Protein AF-A0A1V5LFF6-F1 (afdb_monomer_lite)

Structure (mmCIF, N/CA/C/O backbone):
data_AF-A0A1V5LFF6-F1
#
_entry.id   AF-A0A1V5LFF6-F1
#
loop_
_atom_site.group_PDB
_atom_site.id
_atom_site.type_symbol
_atom_site.label_atom_id
_atom_site.label_alt_id
_atom_site.label_comp_id
_atom_site.label_asym_id
_atom_site.label_entity_id
_atom_site.label_seq_id
_atom_site.pdbx_PDB_ins_code
_atom_site.Cartn_x
_atom_site.Cartn_y
_atom_site.Cartn_z
_atom_site.occupancy
_atom_site.B_iso_or_equiv
_atom_site.auth_seq_id
_atom_site.auth_comp_id
_atom_site.auth_asym_id
_atom_site.auth_atom_id
_atom_site.pdbx_PDB_model_num
ATOM 1 N N . MET A 1 1 ? 0.373 10.553 -9.956 1.00 58.25 1 MET A N 1
ATOM 2 C CA . MET A 1 1 ? 1.485 10.090 -10.808 1.00 58.25 1 MET A CA 1
ATOM 3 C C . MET A 1 1 ? 1.967 8.720 -10.335 1.00 58.25 1 MET A C 1
ATOM 5 O O . MET A 1 1 ? 2.925 8.635 -9.580 1.00 58.25 1 MET A O 1
ATOM 9 N N . SER A 1 2 ? 1.320 7.633 -10.771 1.00 74.12 2 SER A N 1
ATOM 10 C CA . SER A 1 2 ? 1.671 6.274 -10.326 1.00 74.12 2 SER A CA 1
ATOM 11 C C . SER A 1 2 ? 2.496 5.493 -11.356 1.00 74.12 2 SER A C 1
ATOM 13 O O . SER A 1 2 ? 3.573 5.027 -11.022 1.00 74.12 2 SER A O 1
ATOM 15 N N . ALA A 1 3 ? 2.071 5.414 -12.619 1.00 83.50 3 ALA A N 1
ATOM 16 C CA . ALA A 1 3 ? 2.719 4.539 -13.605 1.00 83.50 3 ALA A CA 1
ATOM 17 C C . ALA A 1 3 ? 4.132 4.983 -14.046 1.00 83.50 3 ALA A C 1
ATOM 19 O O . ALA A 1 3 ? 4.997 4.141 -14.239 1.00 83.50 3 ALA A O 1
ATOM 20 N N . ALA A 1 4 ? 4.405 6.290 -14.161 1.00 85.69 4 ALA A N 1
ATOM 21 C CA . ALA A 1 4 ? 5.740 6.782 -14.539 1.00 85.69 4 ALA A CA 1
ATOM 22 C C . ALA A 1 4 ? 6.817 6.410 -13.502 1.00 85.69 4 ALA A C 1
ATOM 24 O O . ALA A 1 4 ? 7.869 5.910 -13.868 1.00 85.69 4 ALA A O 1
ATOM 25 N N . ALA A 1 5 ? 6.515 6.556 -12.206 1.00 88.56 5 ALA A N 1
ATOM 26 C CA . ALA A 1 5 ? 7.440 6.176 -11.136 1.00 88.56 5 ALA A CA 1
ATOM 27 C C . ALA A 1 5 ? 7.740 4.667 -11.130 1.00 88.56 5 ALA A C 1
ATOM 29 O O . ALA A 1 5 ? 8.846 4.251 -10.799 1.00 88.56 5 ALA A O 1
ATOM 30 N N . TRP A 1 6 ? 6.752 3.847 -11.495 1.00 92.00 6 TRP A N 1
ATOM 31 C CA . TRP A 1 6 ? 6.915 2.403 -11.661 1.00 92.00 6 TRP A CA 1
ATOM 32 C C . TRP A 1 6 ? 7.821 2.066 -12.847 1.00 92.00 6 TRP A C 1
ATOM 34 O O . TRP A 1 6 ? 8.765 1.298 -12.670 1.00 92.00 6 TRP A O 1
ATOM 44 N N . ALA A 1 7 ? 7.602 2.698 -14.003 1.00 87.19 7 ALA A N 1
ATOM 45 C CA . ALA A 1 7 ? 8.459 2.539 -15.176 1.00 87.19 7 ALA A CA 1
ATOM 46 C C . ALA A 1 7 ? 9.907 2.995 -14.908 1.00 87.19 7 ALA A C 1
ATOM 48 O O . ALA A 1 7 ? 10.842 2.259 -15.214 1.00 87.19 7 ALA A O 1
ATOM 49 N N . ASP A 1 8 ? 10.098 4.147 -14.255 1.00 88.31 8 ASP A N 1
ATOM 50 C CA . ASP A 1 8 ? 11.420 4.668 -13.872 1.00 88.31 8 ASP A CA 1
ATOM 51 C C . ASP A 1 8 ? 12.162 3.725 -12.907 1.00 88.31 8 ASP A C 1
ATOM 53 O O . ASP A 1 8 ? 13.388 3.622 -12.939 1.00 88.31 8 ASP A O 1
ATOM 57 N N . ALA A 1 9 ? 11.421 3.010 -12.054 1.00 89.69 9 ALA A N 1
ATOM 58 C CA . ALA A 1 9 ? 11.956 1.984 -11.162 1.00 89.69 9 ALA A CA 1
ATOM 59 C C . ALA A 1 9 ? 12.191 0.626 -11.856 1.00 89.69 9 ALA A C 1
ATOM 61 O O . ALA A 1 9 ? 12.629 -0.321 -11.202 1.00 89.69 9 ALA A O 1
ATOM 62 N N . GLY A 1 10 ? 11.891 0.510 -13.154 1.00 90.62 10 GLY A N 1
ATOM 63 C CA . GLY A 1 10 ? 11.983 -0.737 -13.913 1.00 90.62 10 GLY A CA 1
ATOM 64 C C . GLY A 1 10 ? 10.944 -1.788 -13.512 1.00 90.62 10 GLY A C 1
ATOM 65 O O . GLY A 1 10 ? 11.136 -2.965 -13.810 1.00 90.62 10 GLY A O 1
ATOM 66 N N . LEU A 1 11 ? 9.870 -1.385 -12.824 1.00 92.88 11 LEU A N 1
ATOM 67 C CA . LEU A 1 11 ? 8.780 -2.267 -12.416 1.00 92.88 11 LEU A CA 1
ATOM 68 C C . LEU A 1 11 ? 7.666 -2.281 -13.463 1.00 92.88 11 LEU A C 1
ATOM 70 O O . LEU A 1 11 ? 7.315 -1.271 -14.071 1.00 92.88 11 LEU A O 1
ATOM 74 N N . THR A 1 12 ? 7.077 -3.452 -13.637 1.00 93.69 12 THR A N 1
ATOM 75 C CA . THR A 1 12 ? 6.135 -3.770 -14.707 1.00 93.69 12 THR A CA 1
ATOM 76 C C . THR A 1 12 ? 4.726 -4.034 -14.174 1.00 93.69 12 THR A C 1
ATOM 78 O O . THR A 1 12 ? 4.482 -4.118 -12.969 1.00 93.69 12 THR A O 1
ATOM 81 N N . ALA A 1 13 ? 3.771 -4.230 -15.085 1.00 94.12 13 ALA A N 1
ATOM 82 C CA . ALA A 1 13 ? 2.434 -4.705 -14.732 1.00 94.12 13 ALA A CA 1
ATOM 83 C C . ALA A 1 13 ? 2.453 -6.084 -14.034 1.00 94.12 13 ALA A C 1
ATOM 85 O O . ALA A 1 13 ? 1.607 -6.353 -13.181 1.00 94.12 13 ALA A O 1
ATOM 86 N N . ASP A 1 14 ? 3.426 -6.950 -14.347 1.00 95.31 14 ASP A N 1
ATOM 87 C CA . ASP A 1 14 ? 3.609 -8.219 -13.631 1.00 95.31 14 ASP A CA 1
ATOM 88 C C . ASP A 1 14 ? 4.016 -7.991 -12.174 1.00 95.31 14 ASP A C 1
ATOM 90 O O . ASP A 1 14 ? 3.493 -8.656 -11.278 1.00 95.31 14 ASP A O 1
ATOM 94 N N . ASP A 1 15 ? 4.864 -6.997 -11.911 1.00 95.88 15 ASP A N 1
ATOM 95 C CA . ASP A 1 15 ? 5.254 -6.625 -10.552 1.00 95.88 15 ASP A CA 1
ATOM 96 C C . ASP A 1 15 ? 4.062 -6.092 -9.746 1.00 95.88 15 ASP A C 1
ATOM 98 O O . ASP A 1 15 ? 3.907 -6.439 -8.575 1.00 95.88 15 ASP A O 1
ATOM 102 N N . VAL A 1 16 ? 3.148 -5.338 -10.373 1.00 96.88 16 VAL A N 1
ATOM 103 C CA . VAL A 1 16 ? 1.884 -4.919 -9.732 1.00 96.88 16 VAL A CA 1
ATOM 104 C C . VAL A 1 16 ? 1.054 -6.137 -9.321 1.00 96.88 16 VAL A C 1
ATOM 106 O O . VAL A 1 16 ? 0.548 -6.202 -8.198 1.00 96.88 16 VAL A O 1
ATOM 109 N N . ARG A 1 17 ? 0.926 -7.134 -10.205 1.00 96.88 17 ARG A N 1
ATOM 110 C CA . ARG A 1 17 ? 0.214 -8.389 -9.906 1.00 96.88 17 ARG A CA 1
ATOM 111 C C . ARG A 1 17 ? 0.884 -9.167 -8.772 1.00 96.88 17 ARG A C 1
ATOM 113 O O . ARG A 1 17 ? 0.186 -9.713 -7.916 1.00 96.88 17 ARG A O 1
ATOM 120 N N . LEU A 1 18 ? 2.217 -9.182 -8.717 1.00 96.69 18 LEU A N 1
ATOM 121 C CA . LEU A 1 18 ? 2.963 -9.790 -7.613 1.00 96.69 18 LEU A CA 1
ATOM 122 C C . LEU A 1 18 ? 2.713 -9.070 -6.286 1.00 96.69 18 LEU A C 1
ATOM 124 O O . LEU A 1 18 ? 2.463 -9.750 -5.292 1.00 96.69 18 LEU A O 1
ATOM 128 N N . VAL A 1 19 ? 2.704 -7.732 -6.262 1.00 97.75 19 VAL A N 1
ATOM 129 C CA . VAL A 1 19 ? 2.369 -6.964 -5.048 1.00 97.75 19 VAL A CA 1
ATOM 130 C C . VAL A 1 19 ? 0.970 -7.319 -4.550 1.00 97.75 19 VAL A C 1
ATOM 132 O O . VAL A 1 19 ? 0.809 -7.635 -3.372 1.00 97.75 19 VAL A O 1
ATOM 135 N N . GLN A 1 20 ? -0.031 -7.322 -5.437 1.00 97.94 20 GLN A N 1
ATOM 136 C CA . GLN A 1 20 ? -1.409 -7.683 -5.084 1.00 97.94 20 GLN A CA 1
ATOM 137 C C . GLN A 1 20 ? -1.487 -9.102 -4.502 1.00 97.94 20 GLN A C 1
ATOM 139 O O . GLN A 1 20 ? -2.112 -9.311 -3.460 1.00 97.94 20 GLN A O 1
ATOM 144 N N . ARG A 1 21 ? -0.805 -10.072 -5.130 1.00 97.00 21 ARG A N 1
ATOM 145 C CA . ARG A 1 21 ? -0.744 -11.461 -4.654 1.00 97.00 21 ARG A CA 1
ATOM 146 C C . ARG A 1 21 ? -0.084 -11.566 -3.280 1.00 97.00 21 ARG A C 1
ATOM 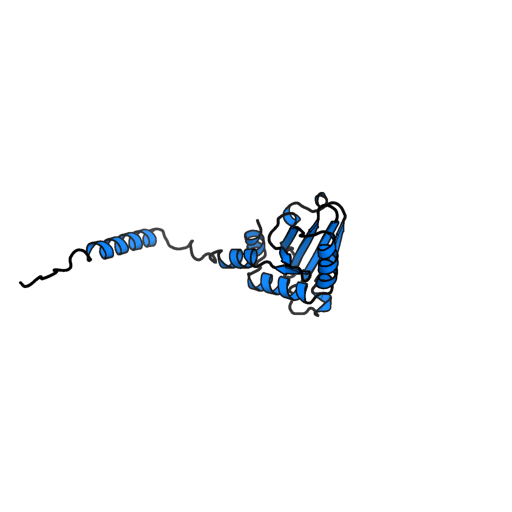148 O O . ARG A 1 21 ? -0.691 -12.116 -2.366 1.00 97.00 21 ARG A O 1
ATOM 155 N N . TYR A 1 22 ? 1.128 -11.035 -3.122 1.00 97.69 22 TYR A N 1
ATOM 156 C CA . TYR A 1 22 ? 1.877 -11.142 -1.867 1.00 97.69 22 TYR A CA 1
ATOM 157 C C . TYR A 1 22 ? 1.166 -10.433 -0.722 1.00 97.69 22 TYR A C 1
ATOM 159 O O . TYR A 1 22 ? 1.085 -10.977 0.377 1.00 97.69 22 TYR A O 1
ATOM 167 N N . PHE A 1 23 ? 0.569 -9.268 -0.978 1.00 97.81 23 PHE A N 1
ATOM 168 C CA . PHE A 1 23 ? -0.241 -8.596 0.028 1.00 97.81 23 PHE A CA 1
ATOM 169 C C . PHE A 1 23 ? -1.430 -9.467 0.450 1.00 97.81 23 PHE A C 1
ATOM 171 O O . PHE A 1 23 ? -1.637 -9.678 1.646 1.00 97.81 23 PHE A O 1
ATOM 178 N N . ALA A 1 24 ? -2.159 -10.028 -0.520 1.00 97.19 24 ALA A N 1
ATOM 179 C CA . ALA A 1 24 ? -3.330 -10.868 -0.284 1.00 97.19 24 ALA A CA 1
ATOM 180 C C . ALA A 1 24 ? -3.032 -12.173 0.481 1.00 97.19 24 ALA A C 1
ATOM 182 O O . ALA A 1 24 ? -3.911 -12.695 1.167 1.00 97.19 24 ALA A O 1
ATOM 183 N N . GLU A 1 25 ? -1.819 -12.709 0.346 1.00 95.62 25 GLU A N 1
ATOM 184 C CA . GLU A 1 25 ? -1.341 -13.904 1.056 1.00 95.62 25 GLU A CA 1
ATOM 185 C C . GLU A 1 25 ? -0.778 -13.579 2.451 1.00 95.62 25 GLU A C 1
ATOM 187 O O . GLU A 1 25 ? -0.664 -14.467 3.294 1.00 95.62 25 GLU A O 1
ATOM 192 N N . SER A 1 26 ? -0.463 -12.309 2.719 1.00 96.00 26 SER A N 1
ATOM 193 C CA . SER A 1 26 ? 0.130 -11.869 3.983 1.00 96.00 26 SER A CA 1
ATOM 194 C C . SER A 1 26 ? -0.886 -11.710 5.120 1.00 96.00 26 SER A C 1
ATOM 196 O O . SER A 1 26 ? -2.080 -11.459 4.917 1.00 96.00 26 SER A O 1
ATOM 198 N N . ALA A 1 27 ? -0.375 -11.712 6.355 1.00 94.62 27 ALA A N 1
ATOM 199 C CA . ALA A 1 27 ? -1.152 -11.397 7.555 1.00 94.62 27 ALA A CA 1
ATOM 200 C C . ALA A 1 27 ? -1.750 -9.971 7.552 1.00 94.62 27 ALA A C 1
ATOM 202 O O . ALA A 1 27 ? -2.708 -9.703 8.284 1.00 94.62 27 ALA A O 1
ATOM 203 N N . ALA A 1 28 ? -1.230 -9.054 6.721 1.00 96.44 28 ALA A N 1
ATOM 204 C CA . ALA A 1 28 ? -1.761 -7.698 6.600 1.00 96.44 28 ALA A CA 1
ATOM 205 C C . ALA A 1 28 ? -3.206 -7.683 6.076 1.00 96.44 28 ALA A C 1
ATOM 207 O O . ALA A 1 28 ? -3.984 -6.824 6.490 1.00 96.44 28 ALA A O 1
ATOM 208 N N . THR A 1 29 ? -3.594 -8.658 5.244 1.00 97.62 29 THR A N 1
ATOM 209 C CA . THR A 1 29 ? -4.938 -8.733 4.647 1.00 97.62 29 THR A CA 1
ATOM 210 C C . THR A 1 29 ? -6.035 -8.772 5.709 1.00 97.62 29 THR A C 1
ATOM 212 O O . THR A 1 29 ? -6.966 -7.966 5.669 1.00 97.62 29 THR A O 1
ATOM 215 N N . GLU A 1 30 ? -5.915 -9.643 6.715 1.00 97.38 30 GLU A N 1
ATOM 216 C CA . GLU A 1 30 ? -6.943 -9.754 7.758 1.00 97.38 30 GLU A CA 1
ATOM 217 C C . GLU A 1 30 ? -6.946 -8.524 8.686 1.00 97.38 30 GLU A C 1
ATOM 219 O O . GLU A 1 30 ? -8.019 -8.024 9.036 1.00 97.38 30 GLU A O 1
ATOM 224 N N . LYS A 1 31 ? -5.768 -7.956 9.010 1.00 96.69 31 LYS A N 1
ATOM 225 C CA . LYS A 1 31 ? -5.671 -6.684 9.761 1.00 96.69 31 LYS A CA 1
ATOM 226 C C . LYS A 1 31 ? -6.415 -5.573 9.013 1.00 96.69 31 LYS A C 1
ATOM 228 O O . LYS A 1 31 ? -7.264 -4.897 9.591 1.00 96.69 31 LYS A O 1
ATOM 233 N N . MET A 1 32 ? -6.138 -5.402 7.722 1.00 98.06 32 MET A N 1
ATOM 234 C CA . MET A 1 32 ? -6.738 -4.346 6.904 1.00 98.06 32 MET A CA 1
ATOM 235 C C . MET A 1 32 ? -8.231 -4.554 6.685 1.00 98.06 32 MET A C 1
ATOM 237 O O . MET A 1 32 ? -8.995 -3.590 6.746 1.00 98.06 32 MET A O 1
ATOM 241 N N . ARG A 1 33 ? -8.681 -5.801 6.532 1.00 98.31 33 ARG A N 1
ATOM 242 C CA . ARG A 1 33 ? -10.105 -6.141 6.504 1.00 98.31 33 ARG A CA 1
ATOM 243 C C . ARG A 1 33 ? -10.830 -5.668 7.765 1.00 98.31 33 ARG A C 1
ATOM 245 O O . ARG A 1 33 ? -11.885 -5.036 7.666 1.00 98.31 33 ARG A O 1
ATOM 252 N N . ALA A 1 34 ? -10.276 -5.961 8.941 1.00 97.69 34 ALA A N 1
ATOM 253 C CA . ALA A 1 34 ? -10.870 -5.585 10.222 1.00 97.69 34 ALA A CA 1
ATOM 254 C C . ALA A 1 34 ? -10.940 -4.059 10.403 1.00 97.69 34 ALA A C 1
ATOM 256 O O . ALA A 1 34 ? -11.981 -3.533 10.803 1.00 97.69 34 ALA A O 1
ATOM 257 N N . VAL A 1 35 ? -9.869 -3.340 10.051 1.00 97.38 35 VAL A N 1
ATOM 258 C CA . VAL A 1 35 ? -9.832 -1.870 10.131 1.00 97.38 35 VAL A CA 1
ATOM 259 C C . VAL A 1 35 ? -10.827 -1.243 9.151 1.00 97.38 35 VAL A C 1
ATOM 261 O O . VAL A 1 35 ? -11.659 -0.429 9.554 1.00 97.38 35 VAL A O 1
ATOM 264 N N . ARG A 1 36 ? -10.829 -1.685 7.887 1.00 97.31 36 ARG A N 1
ATOM 265 C CA . ARG A 1 36 ? -11.760 -1.218 6.847 1.00 97.31 36 ARG A CA 1
ATOM 266 C C . ARG A 1 36 ? -13.219 -1.417 7.237 1.00 97.31 36 ARG A C 1
ATOM 268 O O . ARG A 1 36 ? -14.057 -0.569 6.943 1.00 97.31 36 ARG A O 1
ATOM 275 N N . ARG A 1 37 ? -13.547 -2.529 7.901 1.00 97.50 37 ARG A N 1
ATOM 276 C CA . ARG A 1 37 ? -14.911 -2.790 8.387 1.00 97.50 37 ARG A CA 1
ATOM 277 C C . ARG A 1 37 ? -15.393 -1.715 9.365 1.00 97.50 37 ARG A C 1
ATOM 279 O O . ARG A 1 37 ? -16.585 -1.422 9.380 1.00 97.50 37 ARG A O 1
ATOM 286 N N . SER A 1 38 ? -14.486 -1.150 10.156 1.00 96.81 38 SER A N 1
ATOM 287 C CA . SER A 1 38 ? -14.797 -0.134 11.164 1.00 96.81 38 SER A CA 1
ATOM 288 C C . SER A 1 38 ? -14.747 1.289 10.607 1.00 96.81 38 SER A C 1
ATOM 290 O O . SER A 1 38 ? -15.583 2.108 10.972 1.00 96.81 38 SER A O 1
ATOM 292 N N . LEU A 1 39 ? -13.784 1.584 9.728 1.00 97.12 39 LEU A N 1
ATOM 293 C CA . LEU A 1 39 ? -13.489 2.948 9.268 1.00 97.12 39 LEU A CA 1
ATOM 294 C C . LEU A 1 39 ? -13.957 3.254 7.835 1.00 97.12 39 LEU A C 1
ATOM 296 O O . LEU A 1 39 ? -13.843 4.386 7.376 1.00 97.12 39 LEU A O 1
ATOM 300 N N . GLY A 1 40 ? -14.490 2.272 7.107 1.00 97.31 40 GLY A N 1
ATOM 301 C CA . GLY A 1 40 ? -14.919 2.447 5.719 1.00 97.31 40 GLY A CA 1
ATOM 302 C C . GLY A 1 40 ? -13.766 2.352 4.715 1.00 97.31 40 GLY A C 1
ATOM 303 O O . GLY A 1 40 ? -12.753 1.701 4.973 1.00 97.31 40 GLY A O 1
ATOM 304 N N . ARG A 1 41 ? -13.941 2.950 3.529 1.00 97.31 41 ARG A N 1
ATOM 305 C CA . ARG A 1 41 ? -12.978 2.873 2.413 1.00 97.31 41 ARG A CA 1
ATOM 306 C C . ARG A 1 41 ? -11.741 3.747 2.698 1.00 97.31 41 ARG A C 1
ATOM 308 O O . ARG A 1 41 ? -11.923 4.947 2.877 1.00 97.31 41 ARG A O 1
ATOM 315 N N . PRO A 1 42 ? -10.518 3.184 2.697 1.00 98.06 42 PRO A N 1
ATOM 316 C CA . PRO A 1 42 ? -9.291 3.972 2.765 1.00 98.06 42 PRO A CA 1
ATOM 317 C C . PRO A 1 42 ? -8.879 4.516 1.394 1.00 98.06 42 PRO A C 1
ATOM 319 O O . PRO A 1 42 ? -9.315 4.015 0.356 1.00 98.06 42 PRO A O 1
ATOM 322 N N . MET A 1 43 ? -7.953 5.470 1.410 1.00 97.56 43 MET A N 1
ATOM 323 C CA . MET A 1 43 ? -7.030 5.724 0.305 1.00 97.56 43 MET A CA 1
ATOM 324 C C . MET A 1 43 ? -5.967 4.617 0.281 1.00 97.56 43 MET A C 1
ATOM 326 O O . MET A 1 43 ? -5.437 4.253 1.335 1.00 97.56 43 MET A O 1
ATOM 330 N N . VAL A 1 44 ? -5.625 4.103 -0.903 1.00 98.31 44 VAL A N 1
ATOM 331 C CA . VAL A 1 44 ? -4.517 3.152 -1.074 1.00 98.31 44 VAL A CA 1
ATOM 332 C C . VAL A 1 44 ? -3.531 3.670 -2.114 1.00 98.31 44 VAL A C 1
ATOM 334 O O . VAL A 1 44 ? -3.919 4.120 -3.193 1.00 98.31 44 VAL A O 1
ATOM 337 N N . ASN A 1 45 ? -2.250 3.596 -1.771 1.00 98.00 45 ASN A N 1
ATOM 338 C CA . ASN A 1 45 ? -1.137 3.998 -2.616 1.00 98.00 45 ASN A CA 1
ATOM 339 C C . ASN A 1 45 ? -0.090 2.885 -2.680 1.00 98.00 45 ASN A C 1
ATOM 341 O O . ASN A 1 45 ? 0.300 2.320 -1.661 1.00 98.00 45 ASN A O 1
ATOM 345 N N . LEU A 1 46 ? 0.373 2.600 -3.888 1.00 98.06 46 LEU A N 1
ATOM 346 C CA . LEU A 1 46 ? 1.457 1.683 -4.202 1.00 98.06 46 LEU A CA 1
ATOM 347 C C . LEU A 1 46 ? 2.604 2.479 -4.832 1.00 98.06 46 LEU A C 1
ATOM 349 O O . LEU A 1 46 ? 2.457 3.002 -5.942 1.00 98.06 46 LEU A O 1
ATOM 353 N N . HIS A 1 47 ? 3.742 2.567 -4.146 1.00 97.06 47 HIS A N 1
ATOM 354 C CA . HIS A 1 47 ? 4.881 3.378 -4.579 1.00 97.06 47 HIS A CA 1
ATOM 355 C C . HIS A 1 47 ? 6.181 2.558 -4.632 1.00 97.06 47 HIS A C 1
ATOM 357 O O . HIS A 1 47 ? 6.540 1.956 -3.619 1.00 97.06 47 HIS A O 1
ATOM 363 N N . PRO A 1 48 ? 6.911 2.526 -5.761 1.00 96.12 48 PRO A N 1
ATOM 364 C CA . PRO A 1 48 ? 8.206 1.856 -5.850 1.00 96.12 48 PRO A CA 1
ATOM 365 C C . PRO A 1 48 ? 9.220 2.504 -4.914 1.00 96.12 48 PRO A C 1
ATOM 367 O O . PRO A 1 48 ? 9.262 3.728 -4.790 1.00 96.12 48 PRO A O 1
ATOM 370 N N . ILE A 1 49 ? 10.060 1.696 -4.274 1.00 94.12 49 ILE A N 1
ATOM 371 C CA . ILE A 1 49 ? 11.122 2.185 -3.396 1.00 94.12 49 ILE A CA 1
ATOM 372 C C . ILE A 1 49 ? 12.482 1.869 -4.027 1.00 94.12 49 ILE A C 1
ATOM 374 O O . ILE A 1 49 ? 12.756 0.700 -4.301 1.00 94.12 49 ILE A O 1
ATOM 378 N N . PRO A 1 50 ? 13.356 2.874 -4.234 1.00 84.81 50 PRO A N 1
ATOM 379 C CA . PRO A 1 50 ? 14.723 2.640 -4.686 1.00 84.81 50 PRO A CA 1
ATOM 380 C C . PRO A 1 50 ? 15.502 1.768 -3.692 1.00 84.81 50 PRO A C 1
ATOM 382 O O . PRO A 1 50 ? 15.415 1.971 -2.480 1.00 84.81 50 PRO A O 1
ATOM 385 N N . GLY A 1 51 ? 16.310 0.833 -4.187 1.00 80.06 51 GLY A N 1
ATOM 386 C CA . GLY A 1 51 ? 17.137 -0.025 -3.339 1.00 80.06 51 GLY A CA 1
ATOM 387 C C . GLY A 1 51 ? 17.807 -1.160 -4.109 1.00 80.06 51 GLY A C 1
ATOM 388 O O . GLY A 1 51 ? 17.740 -1.217 -5.332 1.00 80.06 51 GLY A O 1
ATOM 389 N N . GLU A 1 52 ? 18.444 -2.080 -3.381 1.00 77.12 52 GLU A N 1
ATOM 390 C CA . GLU A 1 52 ? 19.176 -3.225 -3.957 1.00 77.12 52 GLU A CA 1
ATOM 391 C C . GLU A 1 52 ? 18.276 -4.268 -4.647 1.00 77.12 52 GLU A C 1
ATOM 393 O O . GLU A 1 52 ? 18.780 -5.168 -5.311 1.00 77.12 52 GLU A O 1
ATOM 398 N N . GLY A 1 53 ? 16.950 -4.163 -4.518 1.00 85.88 53 GLY A N 1
ATOM 399 C CA . GLY A 1 53 ? 16.010 -5.077 -5.164 1.00 85.88 53 GLY A CA 1
ATOM 400 C C . GLY A 1 53 ? 14.641 -4.443 -5.405 1.00 85.88 53 GLY A C 1
ATOM 401 O O . GLY A 1 53 ? 14.377 -3.355 -4.887 1.00 85.88 53 GLY A O 1
ATOM 402 N N . PRO A 1 54 ? 13.763 -5.119 -6.167 1.00 92.56 54 PRO A N 1
ATOM 403 C CA . PRO A 1 54 ? 12.431 -4.618 -6.480 1.00 92.56 54 PRO A CA 1
ATOM 404 C C . PRO A 1 54 ? 11.560 -4.621 -5.220 1.00 92.56 54 PRO A C 1
ATOM 406 O O . PRO A 1 54 ? 11.246 -5.677 -4.662 1.00 92.56 54 PRO A O 1
ATOM 409 N N . ARG A 1 55 ? 11.197 -3.427 -4.743 1.00 95.25 55 ARG A N 1
ATOM 410 C CA . ARG A 1 55 ? 10.390 -3.235 -3.532 1.00 95.25 55 ARG A CA 1
ATOM 411 C C . ARG A 1 55 ? 9.339 -2.160 -3.753 1.00 95.25 55 ARG A C 1
ATOM 413 O O . ARG A 1 55 ? 9.579 -1.171 -4.445 1.00 95.25 55 ARG A 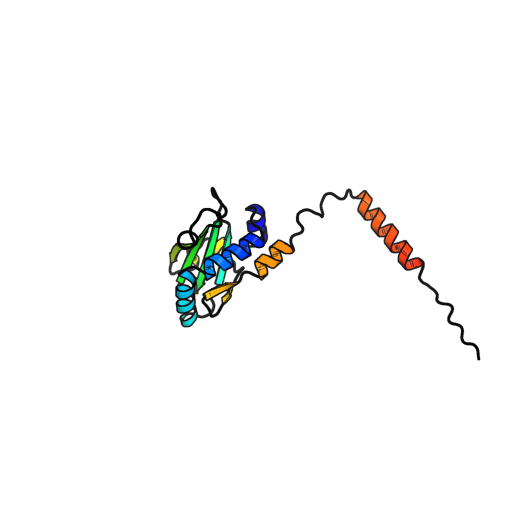O 1
ATOM 420 N N . VAL A 1 56 ? 8.187 -2.342 -3.123 1.00 97.56 56 VAL A N 1
ATOM 421 C CA . VAL A 1 56 ? 7.040 -1.439 -3.228 1.00 97.56 56 VAL A CA 1
ATOM 422 C C . VAL A 1 56 ? 6.510 -1.143 -1.834 1.00 97.56 56 VAL A C 1
ATOM 424 O O . VAL A 1 56 ? 6.267 -2.048 -1.042 1.00 97.56 56 VAL A O 1
ATOM 427 N N . MET A 1 57 ? 6.314 0.136 -1.539 1.00 98.06 57 MET A N 1
ATOM 428 C CA . MET A 1 57 ? 5.593 0.592 -0.362 1.00 98.06 57 MET A CA 1
ATOM 429 C C . MET A 1 57 ? 4.096 0.581 -0.651 1.00 98.06 57 MET A C 1
ATOM 431 O O . MET A 1 57 ? 3.633 1.255 -1.571 1.00 98.06 57 MET A O 1
ATOM 435 N N . VAL A 1 58 ? 3.337 -0.150 0.158 1.00 98.44 58 VAL A N 1
ATOM 436 C CA . VAL A 1 58 ? 1.874 -0.124 0.167 1.00 98.44 58 VAL A CA 1
ATOM 437 C C . VAL A 1 58 ? 1.430 0.745 1.335 1.00 98.44 58 VAL A C 1
ATOM 439 O O . VAL A 1 58 ? 1.629 0.383 2.493 1.00 98.44 58 VAL A O 1
ATOM 442 N N . THR A 1 59 ? 0.821 1.888 1.039 1.00 98.62 59 THR A N 1
ATOM 443 C CA . THR A 1 59 ? 0.251 2.799 2.035 1.00 98.62 59 THR A CA 1
ATOM 444 C C . THR A 1 59 ? -1.268 2.684 2.019 1.00 98.62 59 THR A C 1
ATOM 446 O O . THR A 1 59 ? -1.888 2.794 0.964 1.00 98.62 59 THR A O 1
ATOM 449 N N . ILE A 1 60 ? -1.875 2.482 3.187 1.00 98.50 60 ILE A N 1
ATOM 450 C CA . ILE A 1 60 ? -3.329 2.418 3.374 1.00 98.50 60 ILE A CA 1
ATOM 451 C C . ILE A 1 60 ? -3.699 3.438 4.446 1.00 98.50 60 ILE A C 1
ATOM 453 O O . ILE A 1 60 ? -3.244 3.320 5.583 1.00 98.50 60 ILE A O 1
ATOM 457 N N . ALA A 1 61 ? -4.509 4.435 4.092 1.00 98.31 61 ALA A N 1
ATOM 458 C CA . ALA A 1 61 ? -4.799 5.568 4.964 1.00 98.31 61 ALA A CA 1
ATOM 459 C C . ALA A 1 61 ? -6.298 5.883 5.055 1.00 98.31 61 ALA A C 1
ATOM 461 O O . ALA A 1 61 ? -7.012 5.936 4.054 1.00 98.31 61 ALA A O 1
ATOM 462 N N . TRP A 1 62 ? -6.747 6.148 6.277 1.00 97.75 62 TRP A N 1
ATOM 463 C CA . TRP A 1 62 ? -8.011 6.797 6.621 1.00 97.75 62 TRP A CA 1
ATOM 464 C C . TRP A 1 62 ? -7.718 8.184 7.193 1.00 97.75 62 TRP A C 1
ATOM 466 O O . TRP A 1 62 ? -6.568 8.520 7.451 1.00 97.75 62 TRP A O 1
ATOM 476 N N . GLU A 1 63 ? -8.752 8.976 7.467 1.00 95.25 63 GLU A N 1
ATOM 477 C CA . GLU A 1 63 ? -8.594 10.334 8.012 1.00 95.25 63 GLU A CA 1
ATOM 478 C C . GLU A 1 63 ? -7.855 10.398 9.363 1.00 95.25 63 GLU A C 1
ATOM 480 O O . GLU A 1 63 ? -7.316 11.446 9.699 1.00 95.25 63 GLU A O 1
ATOM 485 N N . ILE A 1 64 ? -7.824 9.296 10.125 1.00 95.25 64 ILE A N 1
ATOM 486 C CA . ILE A 1 64 ? -7.319 9.248 11.512 1.00 95.25 64 ILE A CA 1
ATOM 487 C C . ILE A 1 64 ? -6.243 8.184 11.765 1.00 95.25 64 ILE A C 1
ATOM 489 O O . ILE A 1 64 ? -5.823 7.996 12.905 1.00 95.25 64 ILE A O 1
ATOM 493 N N . VAL A 1 65 ? -5.880 7.398 10.751 1.00 97.62 65 VAL A N 1
ATOM 494 C CA . VAL A 1 65 ? -4.871 6.342 10.884 1.00 97.62 65 VAL A CA 1
ATOM 495 C C . VAL A 1 65 ? -4.329 5.962 9.518 1.00 97.62 65 VAL A C 1
ATOM 497 O O . VAL A 1 65 ? -5.075 5.911 8.537 1.00 97.62 65 VAL A O 1
ATOM 500 N N . TRP A 1 66 ? -3.045 5.642 9.454 1.00 98.38 66 TRP A N 1
ATOM 501 C CA . TRP A 1 66 ? -2.416 5.101 8.262 1.00 98.38 66 TRP A CA 1
ATOM 502 C C . TRP A 1 66 ? -1.467 3.954 8.604 1.00 98.38 66 TRP A C 1
ATOM 504 O O . TRP A 1 66 ? -0.923 3.872 9.705 1.00 98.38 66 TRP A O 1
ATOM 514 N N . TYR A 1 67 ? -1.268 3.070 7.631 1.00 98.44 67 TYR A N 1
ATOM 515 C CA . TYR A 1 67 ? -0.338 1.949 7.698 1.00 98.44 67 TYR A CA 1
ATOM 516 C C . TYR A 1 67 ? 0.514 1.913 6.435 1.00 98.44 67 TYR A C 1
ATOM 518 O O . TYR A 1 67 ? 0.010 2.137 5.333 1.00 98.44 67 TYR A O 1
ATOM 526 N N . GLN A 1 68 ? 1.791 1.591 6.600 1.00 98.56 68 GLN A N 1
ATOM 527 C CA . GLN A 1 68 ? 2.740 1.344 5.528 1.00 98.56 68 GLN A CA 1
ATOM 528 C C . GLN A 1 68 ? 3.289 -0.073 5.636 1.00 98.56 68 GLN A C 1
ATOM 530 O O . GLN A 1 68 ? 3.745 -0.499 6.698 1.00 98.56 68 GLN A O 1
ATOM 535 N N . PHE A 1 69 ? 3.261 -0.787 4.519 1.00 98.44 69 PHE A N 1
ATOM 536 C CA . PHE A 1 69 ? 3.802 -2.130 4.385 1.00 98.44 69 PHE A CA 1
ATOM 537 C C . PHE A 1 69 ? 4.853 -2.132 3.285 1.00 98.44 69 PHE A C 1
ATOM 539 O O . PHE A 1 69 ? 4.595 -1.649 2.183 1.00 98.44 69 PHE A O 1
ATOM 546 N N . LEU A 1 70 ? 6.022 -2.692 3.573 1.00 97.56 70 LEU A N 1
ATOM 547 C CA . LEU A 1 70 ? 7.040 -2.919 2.562 1.00 97.56 70 LEU A CA 1
ATOM 548 C C . LEU A 1 70 ? 6.803 -4.291 1.934 1.00 97.56 70 LEU A C 1
ATOM 550 O O . LEU A 1 70 ? 6.769 -5.300 2.639 1.00 97.56 70 LEU A O 1
ATOM 554 N N . VAL A 1 71 ? 6.640 -4.309 0.614 1.00 97.50 71 VAL A N 1
ATOM 555 C CA . VAL A 1 71 ? 6.500 -5.524 -0.185 1.00 97.50 71 VAL A CA 1
ATOM 556 C C . VAL A 1 71 ? 7.772 -5.731 -0.991 1.00 97.50 71 VAL A C 1
ATOM 558 O O . VAL A 1 71 ? 8.121 -4.906 -1.836 1.00 97.50 71 VAL A O 1
ATOM 561 N N . GLU A 1 72 ? 8.462 -6.835 -0.740 1.00 96.00 72 GLU A N 1
ATOM 562 C CA . GLU A 1 72 ? 9.678 -7.220 -1.449 1.00 96.00 72 GLU A CA 1
ATOM 563 C C . GLU A 1 72 ? 9.365 -8.267 -2.525 1.00 96.00 72 GLU A C 1
ATOM 565 O O . GLU A 1 72 ? 8.773 -9.317 -2.262 1.00 96.00 72 GLU A O 1
ATOM 570 N N . LEU A 1 73 ? 9.770 -7.983 -3.764 1.00 94.56 73 LEU A N 1
ATOM 571 C CA . LEU A 1 73 ? 9.450 -8.812 -4.931 1.00 94.56 73 LEU A CA 1
ATOM 572 C C . LEU A 1 73 ? 10.564 -9.798 -5.300 1.00 94.56 73 LEU A C 1
ATOM 574 O O . LEU A 1 73 ? 10.399 -10.591 -6.226 1.00 94.56 73 LEU A O 1
ATOM 578 N N . GLY A 1 74 ? 11.675 -9.790 -4.557 1.00 89.88 74 GLY A N 1
ATOM 579 C CA . GLY A 1 74 ? 12.805 -10.690 -4.775 1.00 89.88 74 GLY A CA 1
ATOM 580 C C . GLY A 1 74 ? 12.385 -12.171 -4.789 1.00 89.88 74 GLY A C 1
ATOM 581 O O . GLY A 1 74 ? 11.525 -12.581 -3.999 1.00 89.88 74 GLY A O 1
ATOM 582 N N . P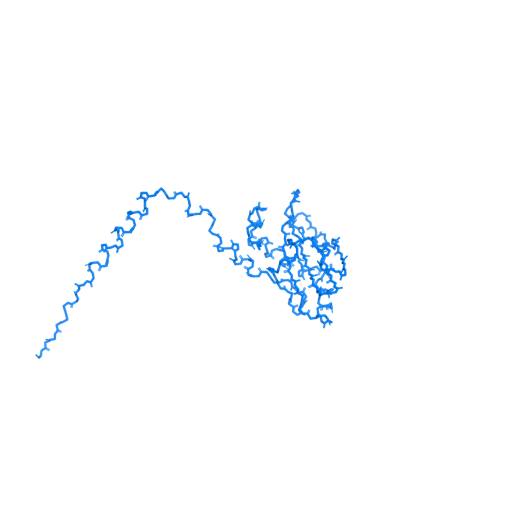RO A 1 75 ? 12.955 -13.004 -5.677 1.00 83.69 75 PRO A N 1
ATOM 583 C CA . PRO A 1 75 ? 12.553 -14.404 -5.809 1.00 83.69 75 PRO A CA 1
ATOM 584 C C . PRO A 1 75 ? 12.913 -15.242 -4.576 1.00 83.69 75 PRO A C 1
ATOM 586 O O . PRO A 1 75 ? 12.173 -16.168 -4.251 1.00 83.69 75 PRO A O 1
ATOM 589 N N . ASP A 1 76 ? 13.973 -14.874 -3.855 1.00 85.81 76 ASP A N 1
ATOM 590 C CA . ASP A 1 76 ? 14.591 -15.697 -2.806 1.00 85.81 76 ASP A CA 1
ATOM 591 C C . ASP A 1 76 ? 13.912 -15.605 -1.428 1.00 85.81 76 ASP A C 1
ATOM 593 O O . ASP A 1 76 ? 14.314 -16.291 -0.490 1.00 85.81 76 ASP A O 1
ATOM 597 N N . LEU A 1 77 ? 12.878 -14.770 -1.286 1.00 85.69 77 LEU A N 1
ATOM 598 C CA . LEU A 1 77 ? 12.186 -14.568 -0.011 1.00 85.69 77 LEU A CA 1
ATOM 599 C C . LEU A 1 77 ? 11.089 -15.615 0.230 1.00 85.69 77 LEU A C 1
ATOM 601 O O . LEU A 1 77 ? 10.319 -15.969 -0.672 1.00 85.69 77 LEU A O 1
ATOM 605 N N . GLY A 1 78 ? 10.976 -16.086 1.472 1.00 84.12 78 GLY A N 1
ATOM 606 C CA . GLY A 1 78 ? 9.848 -16.908 1.908 1.00 84.12 78 GLY A CA 1
ATOM 607 C C . GLY A 1 78 ? 8.537 -16.104 1.935 1.00 84.12 78 GLY A C 1
ATOM 608 O O . GLY A 1 78 ? 8.583 -14.877 1.995 1.00 84.12 78 GLY A O 1
ATOM 609 N N . PRO A 1 79 ? 7.357 -16.752 1.895 1.00 81.00 79 PRO A N 1
ATOM 610 C CA . PRO A 1 79 ? 6.063 -16.059 1.941 1.00 81.00 79 PRO A CA 1
ATOM 611 C C . PRO A 1 79 ? 5.910 -15.088 3.123 1.00 81.00 79 PRO A C 1
ATOM 613 O O . PRO A 1 79 ? 5.354 -14.007 2.946 1.00 81.00 79 PRO A O 1
ATOM 616 N N . ASP A 1 80 ? 6.456 -15.442 4.289 1.00 83.38 80 ASP A N 1
ATOM 617 C CA . ASP A 1 80 ? 6.345 -14.645 5.518 1.00 83.38 80 ASP A CA 1
ATOM 618 C C . ASP A 1 80 ? 7.254 -13.403 5.527 1.00 83.38 80 ASP A C 1
ATOM 620 O O . ASP A 1 80 ? 6.947 -12.423 6.202 1.00 83.38 80 ASP A O 1
ATOM 624 N N . ASP A 1 81 ? 8.337 -13.408 4.742 1.00 88.00 81 ASP A N 1
ATOM 625 C CA . ASP A 1 81 ? 9.323 -12.318 4.699 1.00 88.00 81 ASP A CA 1
ATOM 626 C C . ASP A 1 81 ? 9.029 -11.294 3.588 1.00 88.00 81 ASP A C 1
ATOM 628 O O . ASP A 1 81 ? 9.636 -10.226 3.537 1.00 88.00 81 ASP A O 1
ATOM 632 N N . ARG A 1 82 ? 8.092 -11.599 2.678 1.00 93.88 82 ARG A N 1
ATOM 633 C CA . ARG A 1 82 ? 7.778 -10.750 1.512 1.00 93.88 82 ARG A CA 1
ATOM 634 C C . ARG A 1 82 ? 7.004 -9.488 1.859 1.00 93.88 82 ARG A C 1
ATOM 636 O O . ARG A 1 82 ? 7.079 -8.526 1.101 1.00 93.88 82 ARG A O 1
ATOM 643 N N . VAL A 1 83 ? 6.227 -9.498 2.942 1.00 96.81 83 VAL A N 1
ATOM 644 C CA . VAL A 1 83 ? 5.393 -8.361 3.353 1.00 96.81 83 VAL A CA 1
ATOM 645 C C . VAL A 1 83 ? 5.627 -8.074 4.824 1.00 96.81 83 VAL A C 1
ATOM 647 O O . VAL A 1 83 ? 5.229 -8.849 5.690 1.00 96.81 83 VAL A O 1
ATOM 650 N N . SER A 1 84 ? 6.226 -6.923 5.112 1.00 95.75 84 SER A N 1
ATOM 651 C CA . SER A 1 84 ? 6.508 -6.482 6.477 1.00 95.75 84 SER A CA 1
ATOM 652 C C . SER A 1 84 ? 5.812 -5.160 6.782 1.00 95.75 84 SER A C 1
ATOM 654 O O . SER A 1 84 ? 5.608 -4.319 5.906 1.00 95.75 84 SER A O 1
ATOM 656 N N . VAL A 1 85 ? 5.418 -4.967 8.043 1.00 97.25 85 VAL A N 1
ATOM 657 C CA . VAL A 1 85 ? 4.947 -3.657 8.510 1.00 97.25 85 VAL A CA 1
ATOM 658 C C . VAL A 1 85 ? 6.149 -2.725 8.553 1.00 97.25 85 VAL A C 1
ATOM 660 O O . VAL A 1 85 ? 7.117 -2.998 9.258 1.00 97.25 85 VAL A O 1
ATOM 663 N N . PHE A 1 86 ? 6.073 -1.629 7.808 1.00 97.25 86 PHE A N 1
ATOM 664 C CA . PHE A 1 86 ? 7.123 -0.624 7.762 1.00 97.25 86 PHE A CA 1
ATOM 665 C C . PHE A 1 86 ? 6.888 0.473 8.802 1.00 97.25 86 PHE A C 1
ATOM 667 O O . PHE A 1 86 ? 7.782 0.785 9.585 1.00 97.25 86 PHE A O 1
ATOM 674 N N . ALA A 1 87 ? 5.678 1.040 8.831 1.00 97.56 87 ALA A N 1
ATOM 675 C CA . ALA A 1 87 ? 5.300 2.092 9.771 1.00 97.56 87 ALA A CA 1
ATOM 676 C C . ALA A 1 87 ? 3.773 2.194 9.928 1.00 97.56 87 ALA A C 1
ATOM 678 O O . ALA A 1 87 ? 3.012 1.688 9.102 1.00 97.56 87 ALA A O 1
ATOM 679 N N . GLU A 1 88 ? 3.323 2.864 10.984 1.00 97.62 88 GLU A N 1
ATOM 680 C CA . GLU A 1 88 ? 1.930 3.266 11.189 1.00 97.62 88 GLU A CA 1
ATOM 681 C C . GLU A 1 88 ? 1.880 4.604 11.936 1.00 97.62 88 GLU A C 1
ATOM 683 O O . GLU A 1 88 ? 2.818 4.947 12.660 1.00 97.62 88 GLU A O 1
ATOM 688 N N . GLY A 1 89 ? 0.799 5.357 11.753 1.00 97.38 89 GLY A N 1
ATOM 689 C CA . GLY A 1 89 ? 0.621 6.673 12.366 1.00 97.38 89 GLY A CA 1
ATOM 690 C C . GLY A 1 89 ? -0.835 7.122 12.359 1.00 97.38 89 GLY A C 1
ATOM 691 O O . GLY A 1 89 ? -1.722 6.378 11.937 1.00 97.38 89 GLY A O 1
ATOM 692 N N . MET A 1 90 ? -1.088 8.328 12.868 1.00 96.38 90 MET A N 1
ATOM 693 C CA . MET A 1 90 ? -2.445 8.806 13.182 1.00 96.38 90 MET A CA 1
ATOM 694 C C . MET A 1 90 ? -2.890 9.985 12.314 1.00 96.38 90 MET A C 1
ATOM 696 O O . MET A 1 90 ? -4.082 10.264 12.218 1.00 96.38 90 MET A O 1
ATOM 700 N N . GLU A 1 91 ? -1.958 10.660 11.644 1.00 93.50 91 GLU A N 1
ATOM 701 C CA . GLU A 1 91 ? -2.268 11.795 10.780 1.00 93.50 91 GLU A CA 1
ATOM 702 C C . GLU A 1 91 ? -1.733 11.523 9.373 1.00 93.50 91 GLU A C 1
ATOM 704 O O . GLU A 1 91 ? -0.519 11.455 9.181 1.00 93.50 91 GLU A O 1
ATOM 709 N N . PRO A 1 92 ? -2.592 11.385 8.344 1.00 92.38 92 PRO A N 1
ATOM 710 C CA . PRO A 1 92 ? -2.131 11.183 6.970 1.00 92.38 92 PRO A CA 1
ATOM 711 C C . PRO A 1 92 ? -1.153 12.259 6.487 1.00 92.38 92 PRO A C 1
ATOM 713 O O . PRO A 1 92 ? -0.355 12.006 5.594 1.00 92.38 92 PRO A O 1
ATOM 716 N N . GLN A 1 93 ? -1.186 13.461 7.064 1.00 93.31 93 GLN A N 1
ATOM 717 C CA . GLN A 1 93 ? -0.276 14.566 6.764 1.00 93.31 93 GLN A CA 1
ATOM 718 C C . GLN A 1 93 ? 1.186 14.266 7.139 1.00 93.31 93 GLN A C 1
ATOM 720 O O . GLN A 1 93 ? 2.078 14.903 6.580 1.00 93.31 93 GLN A O 1
ATOM 725 N N . GLU A 1 94 ? 1.435 13.286 8.014 1.00 93.94 94 GLU A N 1
ATOM 726 C CA . GLU A 1 94 ? 2.770 12.749 8.316 1.00 93.94 94 GLU A CA 1
ATOM 727 C C . GLU A 1 94 ? 3.386 12.040 7.100 1.00 93.94 94 GLU A C 1
ATOM 729 O O . GLU A 1 94 ? 4.608 11.979 6.957 1.00 93.94 94 GLU A O 1
ATOM 734 N N . LEU A 1 95 ? 2.546 11.523 6.194 1.00 96.44 95 LEU A N 1
ATOM 735 C CA . LEU A 1 95 ? 2.995 10.861 4.979 1.00 96.44 95 LEU A CA 1
ATOM 736 C C . LEU A 1 95 ? 3.562 11.877 3.985 1.00 96.44 95 LEU A C 1
ATOM 738 O O . LEU A 1 95 ? 2.940 12.898 3.641 1.00 96.44 95 LEU A O 1
ATOM 742 N N . ALA A 1 96 ? 4.722 11.529 3.428 1.00 94.94 96 ALA A N 1
ATOM 743 C CA . ALA A 1 96 ? 5.283 12.244 2.293 1.00 94.94 96 ALA A CA 1
ATOM 744 C C . ALA A 1 96 ? 4.260 12.305 1.133 1.00 94.94 96 ALA A C 1
ATOM 746 O O . ALA A 1 96 ? 3.490 11.357 0.952 1.00 94.94 96 ALA A O 1
ATOM 747 N N . PRO A 1 97 ? 4.221 13.398 0.345 1.00 94.06 97 PRO A N 1
ATOM 748 C CA . PRO A 1 97 ? 3.172 13.623 -0.652 1.00 94.06 97 PRO A CA 1
ATOM 749 C C . PRO A 1 97 ? 2.958 12.463 -1.633 1.00 94.06 97 PRO A C 1
ATOM 751 O O . PRO A 1 97 ? 1.817 12.131 -1.934 1.00 94.06 97 PRO A O 1
ATOM 754 N N . GLN A 1 98 ? 4.030 11.797 -2.069 1.00 93.06 98 GLN A N 1
ATOM 755 C CA . GLN A 1 98 ? 3.959 10.670 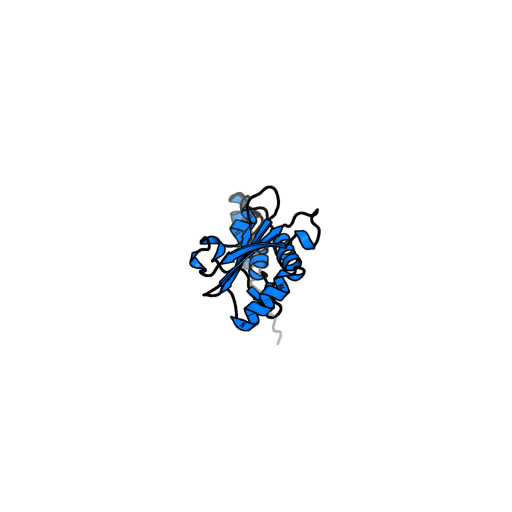-3.003 1.00 93.06 98 GLN A CA 1
ATOM 756 C C . GLN A 1 98 ? 3.202 9.446 -2.459 1.00 93.06 98 GLN A C 1
ATOM 758 O O . GLN A 1 98 ? 2.667 8.662 -3.241 1.00 93.06 98 GLN A O 1
ATOM 763 N N . TYR A 1 99 ? 3.119 9.295 -1.131 1.00 95.88 99 TYR A N 1
ATOM 764 C CA . TYR A 1 99 ? 2.381 8.210 -0.472 1.00 95.88 99 TYR A CA 1
ATOM 765 C C . TYR A 1 99 ? 0.907 8.549 -0.225 1.00 95.88 99 TYR A C 1
ATOM 767 O O . TYR A 1 99 ? 0.154 7.702 0.249 1.00 95.88 99 TYR A O 1
ATOM 775 N N . ARG A 1 100 ? 0.489 9.782 -0.538 1.00 94.44 100 ARG A N 1
ATOM 776 C CA . ARG A 1 100 ? -0.893 10.266 -0.396 1.00 94.44 100 ARG A CA 1
ATOM 777 C C . ARG A 1 100 ? -1.670 10.298 -1.712 1.00 94.44 100 ARG A C 1
ATOM 779 O O . ARG A 1 100 ? -2.782 10.817 -1.759 1.00 94.44 100 ARG A O 1
ATOM 786 N N . GLU A 1 101 ? -1.088 9.781 -2.788 1.00 92.69 101 GLU A N 1
ATOM 787 C CA . GLU A 1 101 ? -1.753 9.699 -4.084 1.00 92.69 101 GLU A CA 1
ATOM 788 C C . GLU A 1 101 ? -2.503 8.376 -4.219 1.00 92.69 101 GLU A C 1
ATOM 790 O O . GLU A 1 101 ? -1.894 7.310 -4.226 1.00 92.69 101 GLU A O 1
ATOM 795 N N . GLU A 1 102 ? -3.820 8.421 -4.372 1.00 95.44 102 GLU A N 1
ATOM 796 C CA . GLU A 1 102 ? -4.599 7.202 -4.578 1.00 95.44 102 GLU A CA 1
ATOM 797 C C . GLU A 1 102 ? -4.302 6.594 -5.960 1.00 95.44 102 GLU A C 1
ATOM 799 O O . GLU A 1 102 ? -4.416 7.267 -6.984 1.00 95.44 102 GLU A O 1
ATOM 804 N N . ASN A 1 103 ? -3.890 5.325 -5.990 1.00 95.81 103 ASN A N 1
ATOM 805 C CA . ASN A 1 103 ? -3.618 4.585 -7.233 1.00 95.81 103 ASN A CA 1
ATOM 806 C C . ASN A 1 103 ? -4.024 3.101 -7.171 1.00 95.81 103 ASN A C 1
ATOM 808 O O . ASN A 1 103 ? -3.720 2.328 -8.079 1.00 95.81 103 ASN A O 1
ATOM 812 N N . ALA A 1 104 ? -4.684 2.719 -6.083 1.00 97.69 104 ALA A N 1
ATOM 813 C CA . ALA A 1 104 ? -5.199 1.393 -5.820 1.00 97.69 104 ALA A CA 1
ATOM 814 C C . ALA A 1 104 ? -6.396 1.513 -4.869 1.00 97.69 104 ALA A C 1
ATOM 816 O O . ALA A 1 104 ? -6.694 2.586 -4.337 1.00 97.69 104 ALA A O 1
ATOM 817 N N . THR A 1 105 ? -7.076 0.402 -4.622 1.00 98.06 105 THR A N 1
ATOM 818 C CA . THR A 1 105 ? -8.198 0.331 -3.686 1.00 98.06 105 THR A CA 1
ATOM 819 C C . THR A 1 105 ? -8.041 -0.842 -2.725 1.00 98.06 105 THR A C 1
ATOM 821 O O . THR A 1 105 ? -7.274 -1.770 -2.973 1.00 98.06 105 THR A O 1
ATOM 824 N N . LEU A 1 106 ? -8.763 -0.788 -1.602 1.00 98.50 106 LEU A N 1
ATOM 825 C CA . LEU A 1 106 ? -8.874 -1.900 -0.658 1.00 98.50 106 LEU A CA 1
ATOM 826 C C . LEU A 1 106 ? -10.287 -2.493 -0.734 1.00 98.50 106 LEU A C 1
ATOM 828 O O . LEU A 1 106 ? -11.278 -1.808 -0.432 1.00 98.50 106 LEU A O 1
ATOM 832 N N . ASP A 1 107 ? -10.392 -3.767 -1.102 1.00 96.94 107 ASP A N 1
ATOM 833 C CA . ASP A 1 107 ? -11.669 -4.471 -1.214 1.00 96.94 107 ASP A CA 1
ATOM 834 C C . ASP A 1 107 ? -12.275 -4.827 0.163 1.00 96.94 107 ASP A C 1
ATOM 836 O O . ASP A 1 107 ? -11.684 -4.601 1.222 1.00 96.94 107 ASP A O 1
ATOM 840 N N . GLN A 1 108 ? -13.490 -5.387 0.183 1.00 96.50 108 GLN A N 1
ATOM 841 C CA . GLN A 1 108 ? -14.152 -5.783 1.440 1.00 96.50 108 GLN A CA 1
ATOM 842 C C . GLN A 1 108 ? -13.473 -6.961 2.163 1.00 96.50 108 GLN A C 1
ATOM 844 O O . GLN A 1 108 ? -13.748 -7.191 3.343 1.00 96.50 108 GLN A O 1
ATOM 849 N N . GLY A 1 109 ? -12.620 -7.711 1.468 1.00 97.12 109 GLY A N 1
ATOM 850 C CA . GLY A 1 109 ? -11.804 -8.793 2.004 1.00 97.12 109 GLY A CA 1
ATOM 851 C C . GLY A 1 109 ? -10.455 -8.335 2.560 1.00 97.12 109 GLY A C 1
ATOM 852 O O . GLY A 1 109 ? -9.747 -9.171 3.110 1.00 97.12 109 GLY A O 1
ATOM 853 N N . GLY A 1 110 ? -10.112 -7.044 2.456 1.00 97.50 110 GLY A N 1
ATOM 854 C CA . GLY A 1 110 ? -8.813 -6.505 2.867 1.00 97.50 110 GLY A CA 1
ATOM 855 C C . GLY A 1 110 ? -7.705 -6.697 1.829 1.00 97.50 110 GLY A C 1
ATOM 856 O O . GLY A 1 110 ? -6.537 -6.517 2.163 1.00 97.50 110 GLY A O 1
ATOM 857 N N . ARG A 1 111 ? -8.049 -7.067 0.591 1.00 98.12 111 ARG A N 1
ATOM 858 C CA . ARG A 1 111 ? -7.102 -7.231 -0.516 1.00 98.12 111 ARG A CA 1
ATOM 859 C C . ARG A 1 111 ? -6.909 -5.905 -1.235 1.00 98.12 111 ARG A C 1
ATOM 861 O O . ARG A 1 111 ? -7.851 -5.126 -1.386 1.00 98.12 111 ARG A O 1
ATOM 868 N N . VAL A 1 112 ? -5.683 -5.674 -1.683 1.00 98.12 112 VAL A N 1
ATOM 869 C CA . VAL A 1 112 ? -5.338 -4.532 -2.529 1.00 98.12 112 VAL A CA 1
ATOM 870 C C . VAL A 1 112 ? -5.689 -4.865 -3.975 1.00 98.12 112 VAL A C 1
ATOM 872 O O . VAL A 1 112 ? -5.289 -5.915 -4.472 1.00 98.12 112 VAL A O 1
ATOM 875 N N . ASP A 1 113 ? -6.397 -3.953 -4.633 1.00 97.88 113 ASP A N 1
ATOM 876 C CA . ASP A 1 113 ? -6.676 -3.980 -6.068 1.00 97.88 113 ASP A CA 1
ATOM 877 C C . ASP A 1 113 ? -6.013 -2.766 -6.725 1.00 97.88 113 ASP A C 1
ATOM 879 O O . ASP A 1 113 ? -6.334 -1.620 -6.402 1.00 97.88 113 ASP A O 1
ATOM 883 N N . ALA A 1 114 ? -5.074 -3.028 -7.629 1.00 97.06 114 ALA A N 1
ATOM 884 C CA . ALA A 1 114 ? -4.319 -2.023 -8.369 1.00 97.06 114 ALA A CA 1
ATOM 885 C C . ALA A 1 114 ? -4.522 -2.163 -9.890 1.00 97.06 114 ALA A C 1
ATOM 887 O O . ALA A 1 114 ? -3.634 -1.822 -10.671 1.00 97.06 114 ALA A O 1
ATOM 888 N N . SER A 1 115 ? -5.690 -2.652 -10.321 1.00 94.56 115 SER A N 1
ATOM 889 C CA . SER A 1 115 ? -5.999 -2.911 -11.736 1.00 94.56 115 SER A CA 1
ATOM 890 C C . SER A 1 115 ? -5.866 -1.668 -12.625 1.00 94.56 115 SER A C 1
ATOM 892 O O . SER A 1 115 ? -5.431 -1.767 -13.770 1.00 94.56 115 SER A O 1
ATOM 894 N N . GLU A 1 116 ? -6.200 -0.476 -12.117 1.00 93.44 116 GLU A N 1
ATOM 895 C CA . GLU A 1 116 ? -6.030 0.775 -12.873 1.00 93.44 116 GLU A CA 1
ATOM 896 C C . GLU A 1 116 ? -4.551 1.118 -13.102 1.00 93.44 116 GLU A C 1
ATOM 898 O O . GLU A 1 116 ? -4.175 1.547 -14.192 1.00 93.44 116 GLU A O 1
ATOM 903 N N . LEU A 1 117 ? -3.699 0.890 -12.098 1.00 93.56 117 LEU A N 1
ATOM 904 C CA . LEU A 1 117 ? -2.250 1.053 -12.212 1.00 93.56 117 LEU A CA 1
ATOM 905 C C . LEU A 1 117 ? -1.649 0.014 -13.167 1.00 93.56 117 LEU A C 1
ATOM 907 O O . LEU A 1 117 ? -0.823 0.359 -14.010 1.00 93.56 117 LEU A O 1
ATOM 911 N N . GLU A 1 118 ? -2.092 -1.238 -13.070 1.00 93.69 118 GLU A N 1
ATOM 912 C CA . GLU A 1 118 ? -1.705 -2.314 -13.984 1.00 93.69 118 GLU A CA 1
ATOM 913 C C . GLU A 1 118 ? -2.040 -1.951 -15.436 1.00 93.69 118 GLU A C 1
ATOM 915 O O . GLU A 1 118 ? -1.175 -2.007 -16.311 1.00 93.69 118 GLU A O 1
ATOM 920 N N . LEU A 1 119 ? -3.273 -1.500 -15.689 1.00 92.38 119 LEU A N 1
ATOM 921 C CA . LEU A 1 119 ? -3.703 -1.054 -17.010 1.00 92.38 119 LEU A CA 1
ATOM 922 C C . LEU A 1 119 ? -2.889 0.150 -17.491 1.00 92.38 119 LEU A C 1
ATOM 924 O O . LEU A 1 119 ? -2.504 0.187 -18.656 1.00 92.38 119 LEU A O 1
ATOM 928 N N . ALA A 1 120 ? -2.602 1.116 -16.617 1.00 91.06 120 ALA A N 1
ATOM 929 C CA . ALA A 1 120 ? -1.796 2.281 -16.968 1.00 91.06 120 ALA A CA 1
ATOM 930 C C . ALA A 1 120 ? -0.371 1.892 -17.394 1.00 91.06 120 ALA A C 1
ATOM 932 O O . ALA A 1 120 ? 0.141 2.459 -18.354 1.00 91.06 120 ALA A O 1
ATOM 933 N N . LEU A 1 121 ? 0.245 0.905 -16.735 1.00 89.50 121 LEU A N 1
ATOM 934 C CA . LEU A 1 121 ? 1.559 0.374 -17.114 1.00 89.50 121 LEU A CA 1
ATOM 935 C C . LEU A 1 121 ? 1.523 -0.413 -18.428 1.00 89.50 121 LEU A C 1
ATOM 937 O O . LEU A 1 121 ? 2.460 -0.324 -19.213 1.00 89.50 121 LEU A O 1
ATOM 941 N N . LEU A 1 122 ? 0.442 -1.147 -18.700 1.00 88.62 122 LEU A N 1
ATOM 942 C CA . LEU A 1 122 ? 0.252 -1.844 -19.979 1.00 88.62 122 LEU A CA 1
ATOM 943 C C . LEU A 1 122 ? -0.048 -0.884 -21.139 1.00 88.62 122 LEU A C 1
ATOM 945 O O . LEU A 1 122 ? 0.293 -1.170 -22.285 1.00 88.62 122 LEU A O 1
ATOM 949 N N . ALA A 1 123 ? -0.724 0.230 -20.851 1.00 84.88 123 ALA A N 1
ATOM 950 C CA . ALA A 1 123 ? -1.106 1.239 -21.833 1.00 84.88 123 ALA A CA 1
ATOM 951 C C . ALA A 1 123 ? 0.036 2.205 -22.173 1.00 84.88 123 ALA A C 1
ATOM 953 O O . ALA A 1 123 ? -0.034 2.873 -23.206 1.00 84.88 123 ALA A O 1
ATOM 954 N N . GLN A 1 124 ? 1.076 2.289 -21.336 1.00 66.56 124 GLN A N 1
ATOM 955 C CA . GLN A 1 124 ? 2.313 2.970 -21.699 1.00 66.56 124 GLN A CA 1
ATOM 956 C C . GLN A 1 124 ? 2.975 2.185 -22.839 1.00 66.56 124 GLN A C 1
ATOM 958 O O . GLN A 1 124 ? 3.368 1.034 -22.640 1.00 66.56 124 GLN A O 1
ATOM 963 N N . PRO A 1 125 ? 3.090 2.758 -24.053 1.00 52.41 125 PRO A N 1
ATOM 964 C CA . PRO A 1 125 ? 3.820 2.102 -25.124 1.00 52.41 125 PRO A CA 1
ATOM 965 C C . PRO A 1 125 ? 5.266 1.916 -2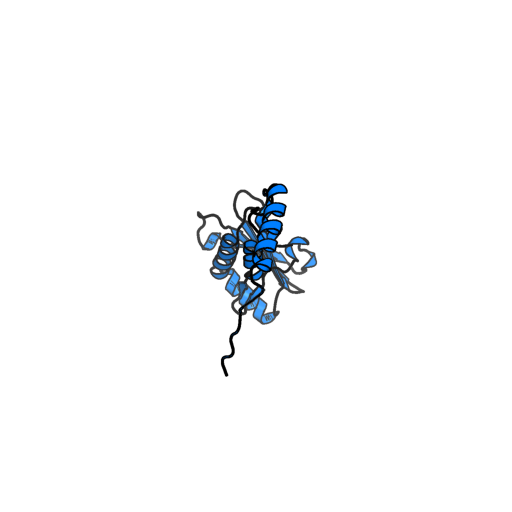4.647 1.00 52.41 125 PRO A C 1
ATOM 967 O O . PRO A 1 125 ? 5.865 2.907 -24.224 1.00 52.41 125 PRO A O 1
ATOM 970 N N . PRO A 1 126 ? 5.846 0.706 -24.722 1.00 46.41 126 PRO A N 1
ATOM 971 C CA . PRO A 1 126 ? 7.255 0.496 -24.414 1.00 46.41 126 PRO A CA 1
ATOM 972 C C . PRO A 1 126 ? 8.080 1.157 -25.516 1.00 46.41 126 PRO A C 1
ATOM 974 O O . PRO A 1 126 ? 8.374 0.504 -26.506 1.00 46.41 126 PRO A O 1
ATOM 977 N N . GLU A 1 127 ? 8.309 2.470 -25.443 1.00 47.00 127 GLU A N 1
ATOM 978 C CA . GLU A 1 127 ? 9.130 3.275 -26.367 1.00 47.00 127 GLU A CA 1
ATOM 979 C C . GLU A 1 127 ? 9.020 2.934 -27.872 1.00 47.00 127 GLU A C 1
ATOM 981 O O . GLU A 1 127 ? 9.909 3.234 -28.667 1.00 47.00 127 GLU A O 1
ATOM 986 N N . LEU A 1 128 ? 7.894 2.371 -28.318 1.00 42.22 128 LEU A N 1
ATOM 987 C CA . LEU A 1 128 ? 7.685 1.923 -29.697 1.00 42.22 128 LEU A CA 1
ATOM 988 C C . LEU A 1 128 ? 7.061 3.024 -30.562 1.00 42.22 128 LEU A C 1
ATOM 990 O O . LEU A 1 128 ? 6.426 2.744 -31.575 1.00 42.22 128 LEU A O 1
ATOM 994 N N . LEU A 1 129 ? 7.249 4.288 -30.167 1.00 44.22 129 LEU A N 1
ATOM 995 C CA . LEU A 1 129 ? 6.758 5.455 -30.900 1.00 44.22 129 LEU A CA 1
ATOM 996 C C . LEU A 1 129 ? 7.789 6.573 -31.115 1.00 44.22 129 LEU A C 1
ATOM 998 O O . LEU A 1 129 ? 7.420 7.606 -31.665 1.00 44.22 129 LEU A O 1
ATOM 1002 N N . THR A 1 130 ? 9.082 6.382 -30.815 1.00 48.34 130 THR A N 1
ATOM 1003 C CA . THR A 1 130 ? 10.061 7.471 -31.039 1.00 48.34 130 THR A CA 1
ATOM 1004 C C . THR A 1 130 ? 11.362 7.067 -31.726 1.00 48.34 130 THR A C 1
ATOM 1006 O O . THR A 1 130 ? 12.402 7.660 -31.463 1.00 48.34 130 THR A O 1
ATOM 1009 N N . GLN A 1 131 ? 11.310 6.123 -32.674 1.00 43.62 131 GLN A N 1
ATOM 1010 C CA . GLN A 1 131 ? 12.310 6.027 -33.757 1.00 43.62 131 GLN A CA 1
ATOM 1011 C C . GLN A 1 131 ? 11.693 5.680 -35.124 1.00 43.62 131 GLN A C 1
ATOM 1013 O O . GLN A 1 131 ? 12.280 4.944 -35.914 1.00 43.62 131 GLN A O 1
ATOM 1018 N N . MET A 1 132 ? 10.516 6.221 -35.452 1.00 39.91 132 MET A N 1
ATOM 1019 C CA . MET A 1 132 ? 10.189 6.403 -36.869 1.00 39.91 132 MET A CA 1
ATOM 1020 C C . MET A 1 132 ? 10.790 7.742 -37.305 1.00 39.91 132 MET A C 1
ATOM 1022 O O . MET A 1 132 ? 10.357 8.776 -36.794 1.00 39.91 132 MET A O 1
ATOM 1026 N N . PRO A 1 133 ? 11.798 7.762 -38.197 1.00 50.53 133 PRO A N 1
ATOM 1027 C CA . PRO A 1 133 ? 12.199 9.010 -38.823 1.00 50.53 133 PRO A CA 1
ATOM 1028 C C . PRO A 1 133 ? 10.967 9.640 -39.497 1.00 50.53 133 PRO A C 1
ATOM 1030 O O . PRO A 1 133 ? 10.061 8.947 -39.970 1.00 50.53 133 PRO A O 1
ATOM 1033 N N . ALA A 1 134 ? 10.881 10.971 -39.439 1.00 54.91 134 ALA A N 1
ATOM 1034 C CA . ALA A 1 134 ? 9.702 11.735 -39.856 1.00 54.91 134 ALA A CA 1
ATOM 1035 C C . ALA A 1 134 ? 9.301 11.498 -41.329 1.00 54.91 134 ALA A C 1
ATOM 1037 O O . ALA A 1 134 ? 8.171 11.779 -41.722 1.00 54.91 134 ALA A O 1
ATOM 1038 N N . ASP A 1 135 ? 10.206 10.936 -42.130 1.00 54.62 135 ASP A N 1
ATOM 1039 C CA . ASP A 1 135 ? 9.997 10.540 -43.521 1.00 54.62 135 ASP A CA 1
ATOM 1040 C C . ASP A 1 135 ? 8.995 9.383 -43.687 1.00 54.62 135 ASP A C 1
ATOM 1042 O O . ASP A 1 135 ? 8.299 9.314 -44.700 1.00 54.62 135 ASP A O 1
ATOM 1046 N N . ARG A 1 136 ? 8.854 8.498 -42.692 1.00 52.50 136 ARG A N 1
ATOM 1047 C CA . ARG A 1 136 ? 7.938 7.349 -42.768 1.00 52.50 136 ARG A CA 1
ATOM 1048 C C . ARG A 1 136 ? 6.494 7.695 -42.398 1.00 52.50 136 ARG A C 1
ATOM 1050 O O . ARG A 1 136 ? 5.584 7.010 -42.855 1.00 52.50 136 ARG A O 1
ATOM 1057 N N . ALA A 1 137 ? 6.277 8.749 -41.609 1.00 49.94 137 ALA A N 1
ATOM 1058 C CA . ALA A 1 137 ? 4.936 9.235 -41.276 1.00 49.94 137 ALA A CA 1
ATOM 1059 C C . ALA A 1 137 ? 4.238 9.845 -42.505 1.00 49.94 137 ALA A C 1
ATOM 1061 O O . ALA A 1 137 ? 3.085 9.524 -42.772 1.00 49.94 137 ALA A O 1
ATOM 1062 N N . ALA A 1 138 ? 4.968 10.620 -43.315 1.00 54.06 138 ALA A N 1
ATOM 1063 C CA . ALA A 1 138 ? 4.435 11.204 -44.548 1.00 54.06 138 ALA A CA 1
ATOM 1064 C C . ALA A 1 138 ? 4.047 10.139 -45.593 1.00 54.06 138 ALA A C 1
ATOM 1066 O O . ALA A 1 138 ? 3.022 10.264 -46.252 1.00 54.06 138 ALA A O 1
ATOM 1067 N N . ALA A 1 139 ? 4.824 9.056 -45.707 1.00 56.03 139 ALA A N 1
ATOM 1068 C CA . ALA A 1 139 ? 4.533 7.966 -46.644 1.00 56.03 139 ALA A CA 1
ATOM 1069 C C . ALA A 1 139 ? 3.288 7.134 -46.266 1.00 56.03 139 ALA A C 1
ATOM 1071 O O . ALA A 1 139 ? 2.721 6.453 -47.118 1.00 56.03 139 ALA A O 1
ATOM 1072 N N . LEU A 1 140 ? 2.878 7.154 -44.993 1.00 55.34 140 LEU A N 1
ATOM 1073 C CA . LEU A 1 140 ? 1.683 6.454 -44.512 1.00 55.34 140 LEU A CA 1
ATOM 1074 C C . LEU A 1 140 ? 0.404 7.265 -44.746 1.00 55.34 140 LEU A C 1
ATOM 1076 O O . LEU A 1 140 ? -0.609 6.657 -45.085 1.00 55.34 140 LEU A O 1
ATOM 1080 N N . ASP A 1 141 ? 0.467 8.595 -44.621 1.00 54.88 141 ASP A N 1
ATOM 1081 C CA . ASP A 1 141 ? -0.649 9.492 -44.961 1.00 54.88 141 ASP A CA 1
ATOM 1082 C C . ASP A 1 141 ? -0.939 9.493 -46.474 1.00 54.88 141 ASP A C 1
ATOM 1084 O O . ASP A 1 141 ? -2.095 9.426 -46.884 1.00 54.88 141 ASP A O 1
ATOM 1088 N N . ASP A 1 142 ? 0.097 9.450 -47.319 1.00 55.84 142 ASP A N 1
ATOM 1089 C CA . ASP A 1 142 ? -0.068 9.376 -48.783 1.00 55.84 142 ASP A CA 1
ATOM 1090 C C . ASP A 1 142 ? -0.716 8.041 -49.223 1.00 55.84 142 ASP A C 1
ATOM 1092 O O . ASP A 1 142 ? -1.544 7.980 -50.136 1.00 55.84 142 ASP A O 1
ATOM 1096 N N . ALA A 1 143 ? -0.386 6.942 -48.532 1.00 55.31 143 ALA A N 1
ATOM 1097 C CA . ALA A 1 143 ? -0.914 5.613 -48.839 1.00 55.31 143 ALA A CA 1
ATOM 1098 C C . ALA A 1 143 ? -2.380 5.422 -48.405 1.00 55.31 143 ALA A C 1
ATOM 1100 O O . ALA A 1 143 ? -3.098 4.615 -49.003 1.00 55.31 143 ALA A O 1
ATOM 1101 N N . THR A 1 144 ? -2.851 6.130 -47.376 1.00 54.06 144 THR A N 1
ATOM 1102 C CA . THR A 1 144 ? -4.252 6.065 -46.929 1.00 54.06 144 THR A CA 1
ATOM 1103 C C . THR A 1 144 ? -5.178 6.939 -47.773 1.00 54.06 144 THR A C 1
ATOM 1105 O O . THR A 1 144 ? -6.336 6.549 -47.963 1.00 54.06 144 THR A O 1
ATOM 1108 N N . GLU A 1 145 ? -4.693 8.035 -48.366 1.00 50.97 145 GLU A N 1
ATOM 1109 C CA . GLU A 1 145 ? -5.478 8.833 -49.322 1.00 50.97 145 GLU A CA 1
ATOM 1110 C C . GLU A 1 145 ? -5.785 8.070 -50.628 1.00 50.97 145 GLU A C 1
ATOM 1112 O O . GLU A 1 145 ? -6.910 8.137 -51.140 1.00 50.97 145 GLU A O 1
ATOM 1117 N N . GLU A 1 146 ? -4.856 7.249 -51.138 1.00 50.38 146 GLU A N 1
ATOM 1118 C CA . GLU A 1 146 ? -5.093 6.447 -52.354 1.00 50.38 146 GLU A CA 1
ATOM 1119 C C . GLU A 1 146 ? -6.188 5.376 -52.187 1.00 50.38 146 GLU A C 1
ATOM 1121 O O . GLU A 1 146 ? -6.880 5.021 -53.151 1.00 50.38 146 GLU A O 1
ATOM 1126 N N . ILE A 1 147 ? -6.368 4.842 -50.975 1.00 52.91 147 ILE A N 1
ATOM 1127 C CA . ILE A 1 147 ? -7.318 3.751 -50.708 1.00 52.91 147 ILE A CA 1
ATOM 1128 C C . ILE A 1 147 ? -8.762 4.276 -50.666 1.00 52.91 147 ILE A C 1
ATOM 1130 O O . ILE A 1 147 ? -9.686 3.577 -51.095 1.00 52.91 147 ILE A O 1
ATOM 1134 N N . TRP A 1 148 ? -8.967 5.519 -50.224 1.00 54.81 148 TRP A N 1
ATOM 1135 C CA . TRP A 1 148 ? -10.292 6.146 -50.192 1.00 54.81 148 TRP A CA 1
ATOM 1136 C C . TRP A 1 148 ? -10.761 6.636 -51.565 1.00 54.81 148 TRP A C 1
ATOM 1138 O O . TRP A 1 148 ? -11.957 6.576 -51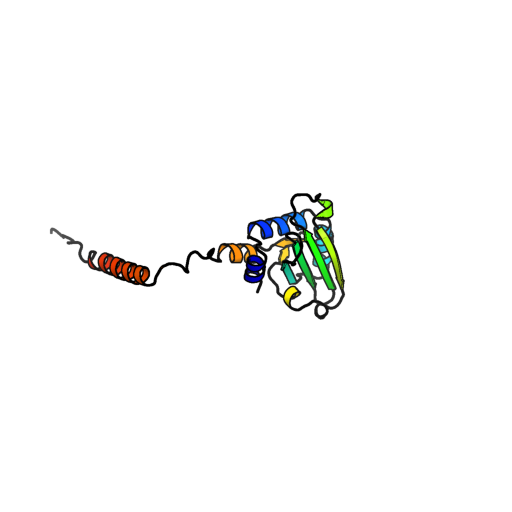.853 1.00 54.81 148 TRP A O 1
ATOM 1148 N N . ASN A 1 149 ? -9.840 7.013 -52.456 1.00 52.19 149 ASN A N 1
ATOM 1149 C CA . ASN A 1 149 ? -10.198 7.516 -53.786 1.00 52.19 149 ASN A CA 1
ATOM 1150 C C . ASN A 1 149 ? -10.590 6.402 -54.788 1.00 52.19 149 ASN A C 1
ATOM 1152 O O . ASN A 1 149 ? -11.212 6.671 -55.813 1.00 52.19 149 ASN A O 1
ATOM 1156 N N . LYS A 1 150 ? -10.283 5.127 -54.497 1.00 54.06 150 LYS A N 1
ATOM 1157 C CA . LYS A 1 150 ? -10.586 3.977 -55.382 1.00 54.06 150 LYS A CA 1
ATOM 1158 C C . LYS A 1 150 ? -11.921 3.266 -55.117 1.00 54.06 150 LYS A C 1
ATOM 1160 O O . LYS A 1 150 ? -12.255 2.343 -55.855 1.00 54.06 150 LYS A O 1
ATOM 1165 N N . ARG A 1 151 ? -12.705 3.659 -54.102 1.00 53.03 151 ARG A N 1
ATOM 1166 C CA . ARG A 1 151 ? -13.990 2.995 -53.757 1.00 53.03 151 ARG A CA 1
ATOM 1167 C C . ARG A 1 151 ? -15.262 3.761 -54.143 1.00 53.03 151 ARG A C 1
ATOM 1169 O O . ARG A 1 151 ? -16.353 3.373 -53.730 1.00 53.03 151 ARG A O 1
ATOM 1176 N N . GLY A 1 152 ? -15.158 4.794 -54.975 1.00 52.28 152 GLY A N 1
ATOM 1177 C CA . GLY A 1 152 ? -16.312 5.521 -55.506 1.00 52.28 152 GLY A CA 1
ATOM 1178 C C . GLY A 1 152 ? -16.794 4.996 -56.859 1.00 52.28 152 GLY A C 1
ATOM 1179 O O . GLY A 1 152 ? -16.426 5.581 -57.867 1.00 52.28 152 GLY A O 1
ATOM 1180 N N . GLN A 1 153 ? -17.599 3.922 -56.861 1.00 49.62 153 GLN A N 1
ATOM 1181 C CA . GLN A 1 153 ? -18.819 3.704 -57.678 1.00 49.62 153 GLN A CA 1
ATOM 1182 C C . GLN A 1 153 ? -19.116 2.199 -57.868 1.00 49.62 153 GLN A C 1
ATOM 1184 O O . GLN A 1 153 ? -18.441 1.528 -58.645 1.00 49.62 153 GLN A O 1
ATOM 1189 N N . PRO A 1 154 ? -20.150 1.643 -57.213 1.00 52.66 154 PRO A N 1
ATOM 1190 C CA . PRO A 1 154 ? -20.828 0.459 -57.720 1.00 52.66 154 PRO A CA 1
ATOM 1191 C C . PRO A 1 154 ? -21.814 0.876 -58.826 1.00 52.66 154 PRO A C 1
ATOM 1193 O O . PRO A 1 154 ? -22.744 1.641 -58.569 1.00 52.66 154 PRO A O 1
ATOM 1196 N N . GLU A 1 155 ? -21.638 0.368 -60.048 1.00 54.47 155 GLU A N 1
ATOM 1197 C CA . GLU A 1 155 ? -22.675 0.418 -61.088 1.00 54.47 155 GLU A CA 1
ATOM 1198 C C . GLU A 1 155 ? -23.846 -0.479 -60.655 1.00 54.47 155 GLU A C 1
ATOM 1200 O O . GLU A 1 155 ? -23.829 -1.697 -60.836 1.00 54.47 155 GLU A O 1
ATOM 1205 N N . PHE A 1 156 ? -24.855 0.112 -60.012 1.00 48.38 156 PHE A N 1
ATOM 1206 C CA . PHE A 1 156 ? -26.079 -0.594 -59.645 1.00 48.38 156 PHE A CA 1
ATOM 1207 C C . PHE A 1 156 ? -27.040 -0.581 -60.839 1.00 48.38 156 PHE A C 1
ATOM 1209 O O . PHE A 1 156 ? -27.622 0.449 -61.179 1.00 48.38 156 PHE A O 1
ATOM 1216 N N . ARG A 1 157 ? -27.165 -1.735 -61.497 1.00 54.25 157 ARG A N 1
ATOM 1217 C CA . ARG A 1 157 ? -28.068 -1.985 -62.627 1.00 54.25 157 ARG A CA 1
ATOM 1218 C C . ARG A 1 157 ? -29.462 -2.323 -62.090 1.00 54.25 157 ARG A C 1
ATOM 1220 O O . ARG A 1 157 ? -29.596 -3.280 -61.332 1.00 54.25 157 ARG A O 1
ATOM 1227 N N . TRP A 1 158 ? -30.481 -1.570 -62.493 1.00 49.34 158 TRP A N 1
ATOM 1228 C CA . TRP A 1 158 ? -31.877 -2.003 -62.400 1.00 49.34 158 TRP A CA 1
ATOM 1229 C C . TRP A 1 158 ? -32.334 -2.310 -63.828 1.00 49.34 158 TRP A C 1
ATOM 1231 O O . TRP A 1 158 ? -32.402 -1.399 -64.649 1.00 49.34 158 TRP A O 1
ATOM 1241 N N . ASP A 1 159 ? -32.538 -3.592 -64.134 1.00 55.78 159 ASP A N 1
ATOM 1242 C CA . ASP A 1 159 ? -33.244 -4.016 -65.347 1.00 55.78 159 ASP A CA 1
ATOM 1243 C C . ASP A 1 159 ? -34.748 -4.035 -65.002 1.00 55.78 159 ASP A C 1
ATOM 1245 O O . ASP A 1 159 ? -35.127 -4.691 -64.026 1.00 55.78 159 ASP A O 1
ATOM 1249 N N . ASP A 1 160 ? -35.561 -3.285 -65.757 1.00 62.69 160 ASP A N 1
ATOM 1250 C CA . ASP A 1 160 ? -37.039 -3.297 -65.716 1.00 62.69 160 ASP A CA 1
ATOM 1251 C C . ASP A 1 160 ? -37.631 -4.514 -66.455 1.00 62.69 160 ASP A C 1
ATOM 1253 O O . ASP A 1 160 ? -37.069 -4.912 -67.507 1.00 62.69 160 ASP A O 1
#

pLDDT: mean 84.26, std 18.56, range [39.91, 98.62]

Foldseek 3Di:
DAQVQCVVLVHFLVNVVVQLVLCCLEPQQQVQLVVCVVQPWWFWAWGFDDDPATKIWIWTDDQFKIWIWIAGPDPPDDSHRRIDTDDMDTHCVVDDPNRRDRQWTQDNRSTIGRVNSSVVRVPPPPPPPPPDDPVVVVVVVVVVVVVVVPPPDDPDDDDD

Sequence (160 aa):
MSAAAWADAGLTADDVRLVQRYFAESAATEKMRAVRRSLGRPMVNLHPIPGEGPRVMVTIAWEIVWYQFLVELGPDLGPDDRVSVFAEGMEPQELAPQYREENATLDQGGRVDASELELALLAQPPELLTQMPADRAAALDDATEEIWNKRGQPEFRWDD

Radius of gyration: 24.23 Å; chains: 1; bounding box: 56×32×79 Å

Secondary structure (DSSP, 8-state):
--HHHHHHTT--HHHHHHHHHHHHHSTHHHHHHHHHHHH-PPEEEEEEE-SSS-EEEEEEEETTEEEEEEEE--TT--TTTSEEEEEEES-GGGS-GGGGS--BEE-TTS-EE-HHHHHHHHHS--STTS-S-HHHHHHHHHHHHHHHHT----------